Protein AF-W1YKD2-F1 (afdb_monomer_lite)

Sequence (78 aa):
LAEHRIAVYMVQGNHDPAESWKAQLQMPDNVHVFSSEQVQRFPLIVNNIEIGGVYGISCGHGNESDNYVRQYRAFGRD

Structure (mmCIF, N/CA/C/O backbone):
data_AF-W1YKD2-F1
#
_entry.id   AF-W1YKD2-F1
#
loop_
_atom_site.group_PDB
_atom_site.id
_atom_site.type_symbol
_atom_site.label_atom_id
_atom_site.label_alt_id
_atom_site.label_comp_id
_atom_site.label_asym_id
_atom_site.label_entity_id
_atom_site.label_seq_id
_atom_site.pdbx_PDB_ins_code
_atom_site.Cartn_x
_atom_site.Cartn_y
_atom_site.Cartn_z
_atom_site.occupancy
_atom_site.B_iso_or_equiv
_atom_site.auth_seq_id
_atom_site.auth_comp_id
_atom_site.auth_asym_id
_atom_site.auth_atom_id
_atom_site.pdbx_PDB_model_num
ATOM 1 N N . LEU A 1 1 ? -1.390 12.615 13.497 1.00 65.25 1 LEU A N 1
ATOM 2 C CA . LEU A 1 1 ? -1.770 11.286 12.946 1.00 65.25 1 LEU A CA 1
ATOM 3 C C . LEU A 1 1 ? -1.300 10.158 13.860 1.00 65.25 1 LEU A C 1
ATOM 5 O O . LEU A 1 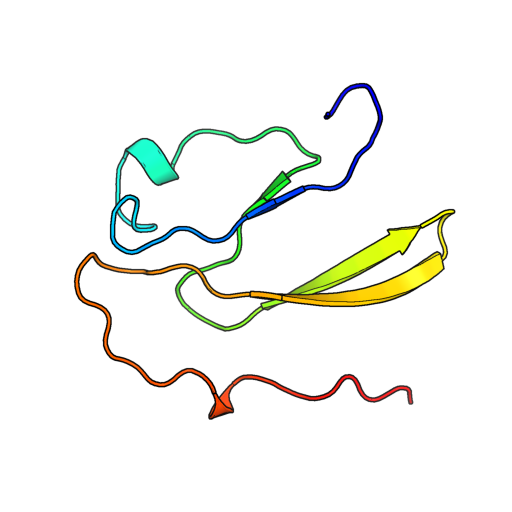1 ? -2.151 9.455 14.390 1.00 65.25 1 LEU A O 1
ATOM 9 N N . ALA A 1 2 ? 0.010 10.049 14.114 1.00 69.50 2 ALA A N 1
ATOM 10 C CA . ALA A 1 2 ? 0.580 9.068 15.044 1.00 69.50 2 ALA A CA 1
ATOM 11 C C . ALA A 1 2 ? -0.031 9.148 16.456 1.00 69.50 2 ALA A C 1
ATOM 13 O O . ALA A 1 2 ? -0.494 8.147 16.993 1.00 69.50 2 ALA A O 1
ATOM 14 N N . GLU A 1 3 ? -0.151 10.360 17.004 1.00 75.62 3 GLU A N 1
ATOM 15 C CA . GLU A 1 3 ? -0.737 10.621 18.332 1.00 75.62 3 GLU A CA 1
ATOM 16 C C . GLU A 1 3 ? -2.204 10.174 18.463 1.00 75.62 3 GLU A C 1
ATOM 18 O O . GLU A 1 3 ? -2.664 9.840 19.551 1.00 75.62 3 GLU A O 1
ATOM 23 N N . HIS A 1 4 ? -2.933 10.106 17.345 1.00 81.25 4 HIS A N 1
ATOM 24 C CA . HIS A 1 4 ? -4.325 9.651 17.294 1.00 81.25 4 HIS A CA 1
ATOM 25 C C . HIS A 1 4 ? -4.462 8.198 16.822 1.00 81.25 4 HIS A C 1
ATOM 27 O O . HIS A 1 4 ? -5.578 7.740 16.593 1.00 81.25 4 HIS A O 1
ATOM 33 N N . ARG A 1 5 ? -3.343 7.471 16.672 1.00 77.19 5 ARG A N 1
ATOM 34 C CA . ARG A 1 5 ? -3.287 6.073 16.204 1.00 77.19 5 ARG A CA 1
ATOM 35 C C . ARG A 1 5 ? -4.010 5.844 14.875 1.00 77.19 5 ARG A C 1
ATOM 37 O O . ARG A 1 5 ? -4.621 4.802 14.656 1.00 77.19 5 ARG A O 1
ATOM 44 N N . ILE A 1 6 ? -3.941 6.828 13.984 1.00 86.25 6 ILE A N 1
ATOM 45 C CA . ILE A 1 6 ? -4.477 6.698 12.631 1.00 86.25 6 ILE A CA 1
ATOM 46 C C . ILE A 1 6 ? -3.423 5.969 11.797 1.00 86.25 6 ILE A C 1
ATOM 48 O O . ILE A 1 6 ? -2.319 6.489 11.620 1.00 86.25 6 ILE A O 1
ATOM 52 N N . ALA A 1 7 ? -3.750 4.769 11.315 1.00 89.25 7 ALA A N 1
ATOM 53 C CA . ALA A 1 7 ? -2.886 4.014 10.413 1.00 89.25 7 ALA A CA 1
ATOM 54 C C . ALA A 1 7 ? -2.719 4.767 9.086 1.00 89.25 7 ALA A C 1
ATOM 56 O O . ALA A 1 7 ? -3.694 5.259 8.514 1.00 89.25 7 ALA A O 1
ATOM 57 N N . VAL A 1 8 ? -1.482 4.865 8.608 1.00 92.56 8 VAL A N 1
ATOM 58 C CA . VAL A 1 8 ? -1.133 5.517 7.345 1.00 92.56 8 VAL A CA 1
ATOM 59 C C . VAL A 1 8 ? -0.498 4.483 6.430 1.00 92.56 8 VAL A C 1
ATOM 61 O O . VAL A 1 8 ? 0.387 3.738 6.840 1.00 92.56 8 VAL A O 1
ATOM 64 N N . TYR A 1 9 ? -0.943 4.466 5.182 1.00 93.69 9 TYR A N 1
ATOM 65 C CA . TYR A 1 9 ? -0.461 3.569 4.141 1.00 93.69 9 TYR A CA 1
ATOM 66 C C . TYR A 1 9 ? 0.078 4.421 3.004 1.00 93.69 9 TYR A C 1
ATOM 68 O O . TYR A 1 9 ? -0.651 5.260 2.473 1.00 93.69 9 TYR A O 1
ATOM 76 N N . MET A 1 10 ? 1.346 4.241 2.660 1.00 92.62 10 MET A N 1
ATOM 77 C CA . MET A 1 10 ? 2.044 5.107 1.721 1.00 92.62 10 MET A CA 1
ATOM 78 C C . MET A 1 10 ? 2.737 4.282 0.644 1.00 92.62 10 MET A C 1
ATOM 80 O O . MET A 1 10 ? 3.474 3.344 0.937 1.00 92.62 10 MET A O 1
ATOM 84 N N . VAL A 1 11 ? 2.510 4.670 -0.606 1.00 90.88 11 VAL A N 1
ATOM 85 C CA . VAL A 1 11 ? 3.300 4.233 -1.757 1.00 90.88 11 VAL A CA 1
ATOM 86 C C . VAL A 1 11 ? 4.151 5.406 -2.220 1.00 90.88 11 VAL A C 1
ATOM 88 O O . VAL A 1 11 ? 3.702 6.552 -2.175 1.00 90.88 11 VAL 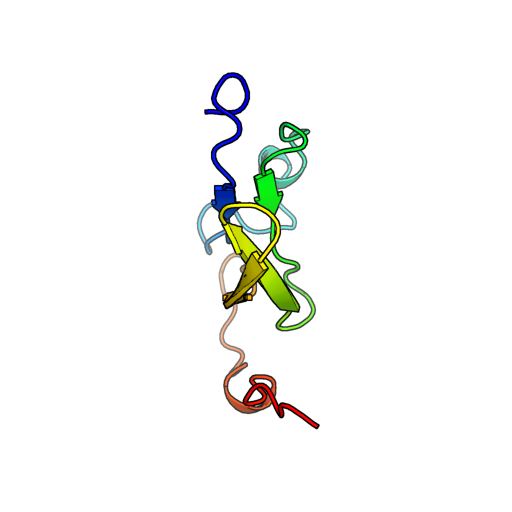A O 1
ATOM 91 N N . GLN A 1 12 ? 5.368 5.115 -2.648 1.00 89.81 12 GLN A N 1
ATOM 92 C CA . GLN A 1 12 ? 6.254 6.084 -3.279 1.00 89.81 12 GLN A CA 1
ATOM 93 C C . GLN A 1 12 ? 5.981 6.132 -4.776 1.00 89.81 12 GLN A C 1
ATOM 95 O O . GLN A 1 12 ? 5.770 5.097 -5.410 1.00 89.81 12 GLN A O 1
ATOM 100 N N . GLY A 1 13 ? 5.933 7.335 -5.334 1.00 83.75 13 GLY A N 1
ATOM 101 C CA . GLY A 1 13 ? 5.714 7.551 -6.754 1.00 83.75 13 GLY A CA 1
ATOM 102 C C . GLY A 1 13 ? 7.020 7.627 -7.535 1.00 83.75 13 GLY A C 1
ATOM 103 O O . GLY A 1 13 ? 8.123 7.589 -7.000 1.00 83.75 13 GLY A O 1
ATOM 104 N N . ASN A 1 14 ? 6.891 7.811 -8.842 1.00 81.38 14 ASN A N 1
ATOM 105 C CA . ASN A 1 14 ? 8.013 8.053 -9.749 1.00 81.38 14 ASN A CA 1
ATOM 106 C C . ASN A 1 14 ? 8.790 9.355 -9.447 1.00 81.38 14 ASN A C 1
ATOM 108 O O . ASN A 1 14 ? 9.934 9.507 -9.872 1.00 81.38 14 ASN A O 1
ATOM 112 N N . HIS A 1 15 ? 8.179 10.305 -8.733 1.00 78.06 15 HIS A N 1
ATOM 113 C CA . HIS A 1 15 ? 8.809 11.565 -8.320 1.00 78.06 15 HIS A CA 1
ATOM 114 C C . HIS A 1 15 ? 9.588 11.467 -6.999 1.00 78.06 15 HIS A C 1
ATOM 116 O O . HIS A 1 15 ? 10.397 12.346 -6.692 1.00 78.06 15 HIS A O 1
ATOM 122 N N . ASP A 1 16 ? 9.360 10.404 -6.238 1.00 77.94 16 ASP A N 1
ATOM 123 C CA . ASP A 1 16 ? 9.975 10.093 -4.954 1.00 77.94 16 ASP A CA 1
ATOM 124 C C . ASP A 1 16 ? 10.281 8.589 -4.859 1.00 77.94 16 ASP A C 1
ATOM 126 O O . ASP A 1 16 ? 9.880 7.956 -3.884 1.00 77.94 16 ASP A O 1
ATOM 130 N N . PRO A 1 17 ? 10.983 8.002 -5.853 1.00 77.81 17 PRO A N 1
ATOM 131 C CA . PRO A 1 17 ? 11.132 6.555 -5.951 1.00 77.81 17 PRO A CA 1
ATOM 132 C C . PRO A 1 17 ? 11.848 5.995 -4.722 1.00 77.81 17 PRO A C 1
ATOM 134 O O . PRO A 1 17 ? 12.601 6.714 -4.053 1.00 77.81 17 PRO A O 1
ATOM 137 N N . ALA A 1 18 ? 11.646 4.708 -4.447 1.00 77.06 18 ALA A N 1
ATOM 138 C CA . ALA A 1 18 ? 12.178 4.038 -3.259 1.00 77.06 18 ALA A CA 1
ATOM 139 C C . ALA A 1 18 ? 13.711 4.121 -3.137 1.00 77.06 18 ALA A C 1
ATOM 141 O O . ALA A 1 18 ? 14.251 4.167 -2.032 1.00 77.06 18 ALA A O 1
ATOM 142 N N . GLU A 1 19 ? 14.422 4.213 -4.263 1.00 77.12 19 GLU A N 1
ATOM 143 C CA . GLU A 1 19 ? 15.873 4.426 -4.304 1.00 77.12 19 GLU A CA 1
ATOM 144 C C . GLU A 1 19 ? 16.315 5.844 -3.891 1.00 77.12 19 GLU A C 1
ATOM 146 O O . GLU A 1 19 ? 17.489 6.081 -3.595 1.00 77.12 19 GLU A O 1
ATOM 151 N N . SER A 1 20 ? 15.396 6.814 -3.872 1.00 72.69 20 SER A N 1
ATOM 152 C CA . SER A 1 20 ? 15.725 8.204 -3.573 1.00 72.69 20 SER A CA 1
ATOM 153 C C . SER A 1 20 ? 16.125 8.376 -2.106 1.00 72.69 20 SER A C 1
ATOM 155 O O . SER A 1 20 ? 15.549 7.792 -1.194 1.00 72.69 20 SER A O 1
ATOM 157 N N . TRP A 1 21 ? 17.081 9.262 -1.826 1.00 64.19 21 TRP A N 1
ATOM 158 C CA . TRP A 1 21 ? 17.476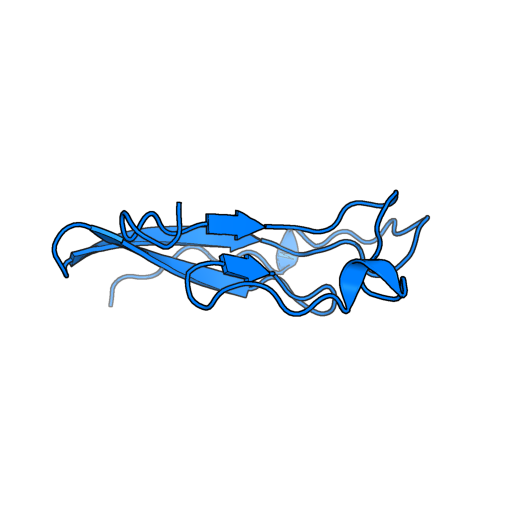 9.551 -0.440 1.00 64.19 21 TRP A CA 1
ATOM 159 C C . TRP A 1 21 ? 16.305 10.072 0.418 1.00 64.19 21 TRP A C 1
ATOM 161 O O . TRP A 1 21 ? 16.280 9.866 1.628 1.00 64.19 21 TRP A O 1
ATOM 171 N N . LYS A 1 22 ? 15.316 10.730 -0.209 1.00 61.41 22 LYS A N 1
ATOM 172 C CA . LYS A 1 22 ? 14.094 11.217 0.451 1.00 61.41 22 LYS A CA 1
ATOM 173 C C . LYS A 1 22 ? 13.169 10.072 0.867 1.00 61.41 22 LYS A C 1
ATOM 175 O O . LYS A 1 22 ? 12.474 10.202 1.870 1.00 61.41 22 LYS A O 1
ATOM 180 N N . ALA A 1 23 ? 13.189 8.964 0.126 1.00 65.50 23 ALA A N 1
ATOM 181 C CA . ALA A 1 23 ? 12.440 7.752 0.428 1.00 65.50 23 ALA A CA 1
ATOM 182 C C . ALA A 1 23 ? 12.976 6.994 1.656 1.00 65.50 23 ALA A C 1
ATOM 184 O O . ALA A 1 23 ? 12.241 6.208 2.247 1.00 65.50 23 ALA A O 1
ATOM 185 N N . GLN A 1 24 ? 14.217 7.267 2.077 1.00 70.38 24 GLN A N 1
ATOM 186 C CA . GLN A 1 24 ? 14.869 6.633 3.231 1.00 70.38 24 GLN A CA 1
ATOM 187 C C . GLN A 1 24 ? 14.628 7.370 4.561 1.00 70.38 24 GLN A C 1
ATOM 189 O O . GLN A 1 24 ? 15.242 7.039 5.577 1.00 70.38 24 GLN A O 1
ATOM 194 N N . LEU A 1 25 ? 13.756 8.385 4.580 1.00 80.12 25 LEU A N 1
ATOM 195 C CA . LEU A 1 25 ? 13.402 9.076 5.815 1.00 80.12 25 LEU A CA 1
ATOM 196 C C . LEU A 1 25 ? 12.701 8.106 6.776 1.00 80.12 25 LEU A C 1
ATOM 198 O O . LEU A 1 25 ? 11.757 7.416 6.393 1.00 80.12 25 LEU A O 1
ATOM 202 N N . GLN A 1 26 ? 13.138 8.081 8.038 1.00 81.69 26 GLN A N 1
ATOM 203 C CA . GLN A 1 26 ? 12.467 7.288 9.064 1.00 81.69 26 GLN A CA 1
ATOM 204 C C . GLN A 1 26 ? 11.048 7.810 9.278 1.00 81.69 26 GLN A C 1
ATOM 206 O O . GLN A 1 26 ? 10.844 8.951 9.699 1.00 81.69 26 GLN A O 1
ATOM 211 N N . MET A 1 27 ? 10.074 6.959 8.972 1.00 87.19 27 MET A N 1
ATOM 212 C CA . MET A 1 27 ? 8.669 7.256 9.193 1.00 87.19 27 MET A CA 1
ATOM 213 C C . MET A 1 27 ? 8.249 6.844 10.609 1.00 87.19 27 MET A C 1
ATOM 215 O O . MET A 1 27 ? 8.821 5.911 11.171 1.00 87.19 27 MET A O 1
ATOM 219 N N . PRO A 1 28 ? 7.241 7.512 11.192 1.00 89.31 28 PRO A N 1
ATOM 220 C CA . PRO A 1 28 ? 6.637 7.073 12.445 1.00 89.31 28 PRO A CA 1
ATOM 221 C C . PRO A 1 28 ? 6.051 5.655 12.347 1.00 89.31 28 PRO A C 1
ATOM 223 O O . PRO A 1 28 ? 5.564 5.261 11.290 1.00 89.31 28 PRO A O 1
ATOM 226 N N . ASP A 1 29 ? 5.983 4.937 13.470 1.00 87.50 29 ASP A N 1
ATOM 227 C CA . ASP A 1 29 ? 5.536 3.530 13.538 1.00 87.50 29 ASP A CA 1
ATOM 228 C C . ASP A 1 29 ? 4.125 3.268 12.981 1.00 87.50 29 ASP A C 1
ATOM 230 O O . ASP A 1 29 ? 3.788 2.146 12.608 1.00 87.50 29 ASP A O 1
ATOM 234 N N . ASN A 1 30 ? 3.265 4.289 12.934 1.00 90.31 30 ASN A N 1
ATOM 235 C CA . ASN A 1 30 ? 1.912 4.174 12.388 1.00 90.31 30 ASN A CA 1
ATOM 236 C C . ASN A 1 30 ? 1.861 4.282 10.852 1.00 90.31 30 ASN A C 1
ATOM 238 O O . ASN A 1 30 ? 0.763 4.253 10.291 1.00 90.31 30 ASN A O 1
ATOM 242 N N . VAL A 1 31 ? 3.005 4.467 10.188 1.00 91.69 31 VAL A N 1
ATOM 243 C CA . VAL A 1 31 ? 3.123 4.589 8.734 1.00 91.69 31 VAL A CA 1
ATOM 244 C C . VAL A 1 31 ? 3.715 3.307 8.163 1.00 91.69 31 VAL A C 1
ATOM 246 O O . VAL A 1 31 ? 4.861 2.957 8.428 1.00 91.69 31 VAL A O 1
ATOM 249 N N . HIS A 1 32 ? 2.944 2.632 7.318 1.00 92.44 32 HIS A N 1
ATOM 250 C CA . HIS A 1 32 ? 3.440 1.549 6.487 1.00 92.44 32 HIS A CA 1
ATOM 251 C C . HIS A 1 32 ? 3.793 2.087 5.099 1.00 92.44 32 HIS A C 1
ATOM 253 O O . HIS A 1 32 ? 2.916 2.564 4.375 1.00 92.44 32 HIS A O 1
ATOM 259 N N . VAL A 1 33 ? 5.071 1.994 4.733 1.00 91.69 33 VAL A N 1
ATOM 260 C CA . VAL A 1 33 ? 5.548 2.269 3.374 1.00 91.69 33 VAL A CA 1
ATOM 261 C C . VAL A 1 33 ? 5.659 0.941 2.631 1.00 91.69 33 VAL A C 1
ATOM 263 O O . VAL A 1 33 ? 6.332 0.025 3.105 1.00 91.69 33 VAL A O 1
ATOM 266 N N . PHE A 1 34 ? 4.985 0.829 1.489 1.00 92.12 34 PHE A N 1
ATOM 267 C CA . PHE A 1 34 ? 5.029 -0.380 0.668 1.00 92.12 34 PHE A CA 1
ATOM 268 C C . PHE A 1 34 ? 6.379 -0.520 -0.047 1.00 92.12 34 PHE A C 1
ATOM 270 O O . PHE A 1 34 ? 6.972 0.469 -0.477 1.00 92.12 34 PHE A O 1
ATOM 277 N N . SER A 1 35 ? 6.842 -1.758 -0.208 1.00 88.62 35 SER A N 1
ATOM 278 C CA . SER A 1 35 ? 8.025 -2.112 -0.999 1.00 88.62 35 SER A CA 1
ATOM 279 C C . SER A 1 35 ? 7.828 -1.792 -2.481 1.00 88.62 35 SER A C 1
ATOM 281 O O . SER A 1 35 ? 6.700 -1.786 -2.974 1.00 88.62 35 SER A O 1
ATOM 283 N N . SER A 1 36 ? 8.928 -1.560 -3.193 1.00 88.00 36 SER A N 1
ATOM 284 C CA . SER A 1 36 ? 8.965 -1.472 -4.655 1.00 88.00 36 SER A CA 1
ATOM 285 C C . SER A 1 36 ? 9.276 -2.796 -5.358 1.00 88.00 36 SER A C 1
ATOM 287 O O . SER A 1 36 ? 9.155 -2.890 -6.572 1.00 88.00 36 SER A O 1
ATOM 289 N N . GLU A 1 37 ? 9.667 -3.839 -4.625 1.00 86.44 37 GLU A N 1
ATOM 290 C CA . GLU A 1 37 ? 10.089 -5.114 -5.225 1.00 86.44 37 GLU A CA 1
ATOM 291 C C . GLU A 1 37 ? 8.904 -6.035 -5.548 1.00 86.44 37 GLU A C 1
ATOM 293 O O . GLU A 1 37 ? 8.931 -6.794 -6.518 1.00 86.44 37 GLU A O 1
ATOM 298 N N . GLN A 1 38 ? 7.858 -5.994 -4.719 1.00 87.56 38 GLN A N 1
ATOM 299 C CA . GLN A 1 38 ? 6.681 -6.847 -4.861 1.00 87.56 38 GLN A CA 1
ATOM 300 C C . GLN A 1 38 ? 5.433 -6.197 -4.266 1.00 87.56 38 GLN A C 1
ATOM 302 O O . GLN A 1 38 ? 5.515 -5.457 -3.284 1.00 87.56 38 GLN A O 1
ATOM 307 N N . VAL A 1 39 ? 4.262 -6.543 -4.807 1.00 90.06 39 VAL A N 1
ATOM 308 C CA . VAL A 1 39 ? 2.973 -6.150 -4.223 1.00 90.06 39 VAL A CA 1
ATOM 309 C C . VAL A 1 39 ? 2.847 -6.748 -2.826 1.00 90.06 39 VAL A C 1
ATOM 311 O O . VAL A 1 39 ? 2.890 -7.967 -2.650 1.00 90.06 39 VAL A O 1
ATOM 314 N N . GLN A 1 40 ? 2.642 -5.892 -1.829 1.00 92.50 40 GLN A N 1
ATOM 315 C CA . GLN A 1 40 ? 2.390 -6.322 -0.459 1.00 92.50 40 GLN A CA 1
ATOM 316 C C . GLN A 1 40 ? 0.941 -6.052 -0.077 1.00 92.50 40 GLN A C 1
ATOM 318 O O . GLN A 1 40 ? 0.313 -5.094 -0.528 1.00 92.50 40 GLN A O 1
ATOM 323 N N . ARG A 1 41 ? 0.423 -6.914 0.796 1.00 92.69 41 ARG A N 1
ATOM 324 C CA . ARG A 1 41 ? -0.855 -6.736 1.475 1.00 92.69 41 ARG A CA 1
ATOM 325 C C . ARG A 1 41 ? -0.582 -6.376 2.925 1.00 92.69 41 ARG A C 1
ATOM 327 O O . ARG A 1 41 ? 0.110 -7.126 3.609 1.00 92.69 41 ARG A O 1
ATOM 334 N N . PHE A 1 42 ? -1.202 -5.311 3.409 1.00 92.94 42 PHE A N 1
ATOM 335 C CA . PHE A 1 42 ? -1.170 -4.936 4.815 1.00 92.94 42 PHE A CA 1
ATOM 336 C C . PHE A 1 42 ? -2.588 -4.919 5.402 1.00 92.94 42 PHE A C 1
ATOM 338 O O . PHE A 1 42 ? -3.501 -4.390 4.761 1.00 92.94 42 PHE A O 1
ATOM 345 N N . PRO A 1 43 ? -2.823 -5.506 6.589 1.00 91.69 43 PRO A N 1
ATOM 346 C CA . PRO A 1 43 ? -4.156 -5.547 7.178 1.00 91.69 43 PRO A CA 1
ATOM 347 C C . PRO A 1 43 ? -4.623 -4.155 7.628 1.00 91.69 43 PRO A C 1
ATOM 349 O O . PRO A 1 43 ? -3.885 -3.400 8.266 1.00 91.69 43 PRO A O 1
ATOM 352 N N . LEU A 1 44 ? -5.881 -3.832 7.330 1.00 90.81 44 LEU A N 1
ATOM 353 C CA . LEU A 1 44 ? -6.585 -2.691 7.903 1.00 90.81 44 LEU A CA 1
ATOM 354 C C . LEU A 1 44 ? -7.295 -3.148 9.176 1.00 90.81 44 LEU A C 1
ATOM 356 O O . LEU A 1 44 ? -8.310 -3.848 9.117 1.00 90.81 44 LEU A O 1
ATOM 360 N N . ILE A 1 45 ? -6.749 -2.743 10.322 1.00 90.31 45 ILE A N 1
ATOM 361 C CA . ILE A 1 45 ? -7.286 -3.077 11.640 1.00 90.31 45 ILE A CA 1
ATOM 362 C C . ILE A 1 45 ? -8.089 -1.894 12.182 1.00 90.31 45 ILE A C 1
ATOM 364 O O . ILE A 1 45 ? -7.550 -0.806 12.375 1.00 90.31 45 ILE A O 1
ATOM 368 N N . VAL A 1 46 ? -9.366 -2.121 12.483 1.00 88.00 46 VAL A N 1
ATOM 369 C CA . VAL A 1 46 ? -10.231 -1.160 13.180 1.00 88.00 46 VAL A CA 1
ATOM 370 C C . VAL A 1 46 ? -10.813 -1.856 14.402 1.00 88.00 46 VAL A C 1
ATOM 372 O O . VAL A 1 46 ? -11.378 -2.938 14.284 1.00 88.00 46 VAL A O 1
ATOM 375 N N . ASN A 1 47 ? -10.653 -1.259 15.586 1.00 88.88 47 ASN A N 1
ATOM 376 C CA . ASN A 1 47 ? -11.083 -1.852 16.861 1.00 88.88 47 ASN A CA 1
ATOM 377 C C . ASN A 1 47 ? -10.583 -3.299 17.056 1.00 88.88 47 ASN A C 1
ATOM 379 O O . ASN A 1 47 ? -11.350 -4.173 17.448 1.00 88.88 47 ASN A O 1
ATOM 383 N N . ASN A 1 48 ? -9.307 -3.558 16.742 1.00 88.56 48 ASN A N 1
ATOM 384 C CA . ASN A 1 48 ? -8.677 -4.887 16.801 1.00 88.56 48 ASN A CA 1
ATOM 385 C C . ASN A 1 48 ? -9.272 -5.950 15.857 1.00 88.56 48 ASN A C 1
ATOM 387 O O . ASN A 1 48 ? -8.931 -7.125 15.976 1.00 88.56 48 ASN A O 1
ATOM 391 N N . ILE A 1 49 ? -10.105 -5.553 14.893 1.00 91.56 49 ILE A N 1
ATOM 392 C CA . ILE A 1 49 ? -10.681 -6.444 13.886 1.00 91.56 49 ILE A CA 1
ATOM 393 C C . ILE A 1 49 ? -10.087 -6.099 12.523 1.00 91.56 49 ILE A C 1
ATOM 395 O O . ILE A 1 49 ? -10.074 -4.936 12.118 1.00 91.56 49 ILE A O 1
ATOM 399 N N . GLU A 1 50 ? -9.615 -7.115 11.800 1.00 92.44 50 GLU A N 1
ATOM 400 C CA . GLU A 1 50 ? -9.243 -6.956 10.397 1.00 92.44 50 GLU A CA 1
ATOM 401 C C . GLU A 1 50 ? -10.503 -6.812 9.545 1.00 92.44 50 GLU A C 1
ATOM 403 O O . GLU A 1 50 ? -11.266 -7.761 9.352 1.00 92.44 50 GLU A O 1
ATOM 408 N N . ILE A 1 51 ? -10.721 -5.601 9.039 1.00 92.81 51 ILE A N 1
ATOM 409 C CA . ILE A 1 51 ? -11.886 -5.279 8.207 1.00 92.81 51 ILE A CA 1
ATOM 410 C C . ILE A 1 51 ? -11.566 -5.326 6.709 1.00 92.81 51 ILE A C 1
ATOM 412 O O . ILE A 1 51 ? -12.472 -5.270 5.882 1.00 92.81 51 ILE A O 1
ATOM 416 N N . GLY A 1 52 ? -10.287 -5.444 6.347 1.00 91.44 52 GLY A N 1
ATOM 417 C CA . GLY A 1 52 ? -9.837 -5.528 4.963 1.00 91.44 52 GLY A CA 1
ATOM 418 C C . GLY A 1 52 ? -8.318 -5.593 4.842 1.00 91.44 52 GLY A C 1
ATOM 419 O O . GLY A 1 52 ? -7.598 -5.514 5.835 1.00 91.44 52 GLY A O 1
ATOM 420 N N . GLY A 1 53 ? -7.836 -5.719 3.607 1.00 92.56 53 GLY A N 1
ATOM 421 C CA . GLY A 1 53 ? -6.416 -5.640 3.271 1.00 92.56 53 GLY A CA 1
ATOM 422 C C . GLY A 1 53 ? -6.157 -4.499 2.297 1.00 92.56 53 GLY A C 1
ATOM 423 O O . GLY A 1 53 ? -6.852 -4.380 1.289 1.00 92.56 53 GLY A O 1
ATOM 424 N N . VAL A 1 54 ? -5.153 -3.680 2.591 1.00 94.44 54 VAL A N 1
ATOM 425 C CA . VAL A 1 54 ? -4.637 -2.654 1.684 1.00 94.44 54 VAL A CA 1
ATOM 426 C C . VAL A 1 54 ? -3.510 -3.280 0.876 1.00 94.44 54 VAL A C 1
ATOM 428 O O . VAL A 1 54 ? -2.564 -3.813 1.452 1.00 94.44 54 VAL A O 1
ATOM 431 N N . TYR A 1 55 ? -3.619 -3.237 -0.448 1.00 94.06 55 TYR A N 1
ATOM 432 C CA . TYR A 1 55 ? -2.584 -3.734 -1.348 1.00 94.06 55 TYR A CA 1
ATOM 433 C C . TYR A 1 55 ? -1.862 -2.558 -1.992 1.00 94.06 55 TYR A C 1
ATOM 435 O O . TYR A 1 55 ? -2.514 -1.646 -2.501 1.00 94.06 55 TYR A O 1
ATOM 443 N N . GLY A 1 56 ? -0.535 -2.597 -1.999 1.00 91.88 56 GLY A N 1
ATOM 444 C CA . GLY A 1 56 ? 0.286 -1.523 -2.541 1.00 91.88 56 GLY A CA 1
ATOM 445 C C . GLY A 1 56 ? 1.646 -2.017 -3.016 1.00 91.88 56 GLY A C 1
ATOM 446 O O . GLY A 1 56 ? 2.130 -3.065 -2.586 1.00 91.88 56 GLY A O 1
ATOM 447 N N . ILE A 1 57 ? 2.231 -1.245 -3.925 1.00 92.06 57 ILE A N 1
ATOM 448 C CA . ILE A 1 57 ? 3.615 -1.358 -4.377 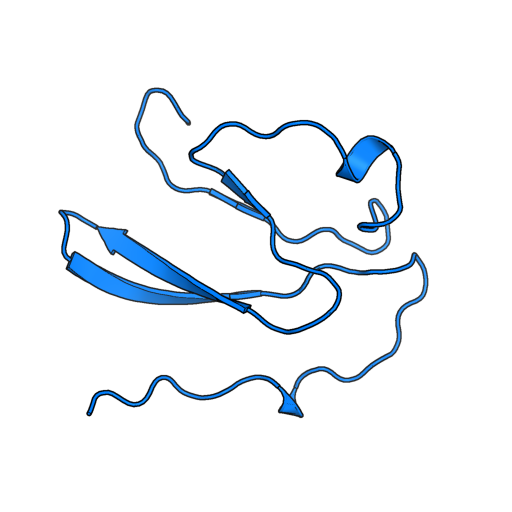1.00 92.06 57 ILE A CA 1
ATOM 449 C C . ILE A 1 57 ? 4.111 0.059 -4.673 1.00 92.06 57 ILE A C 1
ATOM 451 O O . ILE A 1 57 ? 3.368 0.875 -5.225 1.00 92.06 57 ILE A O 1
ATOM 455 N N . SER A 1 58 ? 5.321 0.364 -4.229 1.00 90.12 58 SER A N 1
ATOM 456 C CA . SER A 1 58 ? 5.997 1.636 -4.480 1.00 90.12 58 SER A CA 1
ATOM 457 C C . SER A 1 58 ? 6.733 1.608 -5.811 1.00 90.12 58 SER A C 1
ATOM 459 O O . SER A 1 58 ? 7.094 0.545 -6.303 1.00 90.12 58 SER A O 1
ATOM 461 N N . CYS A 1 59 ? 7.006 2.780 -6.371 1.00 84.44 59 CYS A N 1
ATOM 462 C CA . CYS A 1 59 ? 7.817 2.889 -7.568 1.00 84.44 59 CYS A CA 1
ATOM 463 C C . CYS A 1 59 ? 9.301 2.715 -7.215 1.00 84.44 59 CYS A C 1
ATOM 465 O O . CYS A 1 59 ? 9.837 3.462 -6.390 1.00 84.44 59 CYS A O 1
ATOM 467 N N . GLY A 1 60 ? 9.970 1.729 -7.811 1.00 77.12 60 GLY A N 1
ATOM 468 C CA . GLY A 1 60 ? 11.381 1.446 -7.548 1.00 77.12 60 GLY A CA 1
ATOM 469 C C . GLY A 1 60 ? 12.321 2.485 -8.151 1.00 77.12 60 GLY A C 1
ATOM 470 O O . GLY A 1 60 ? 13.288 2.880 -7.505 1.00 77.12 60 GLY A O 1
ATOM 471 N N . HIS A 1 61 ? 11.997 2.956 -9.359 1.00 74.56 61 HIS A N 1
ATOM 472 C CA . HIS A 1 61 ? 12.815 3.876 -10.154 1.00 74.56 61 HIS A CA 1
ATOM 473 C C . HIS A 1 61 ? 11.927 4.887 -10.890 1.00 74.56 61 HIS A C 1
ATOM 475 O O . HIS A 1 61 ? 10.783 4.592 -11.225 1.00 74.56 61 HIS A O 1
ATOM 481 N N . GLY A 1 62 ? 12.459 6.066 -11.228 1.00 65.19 62 GLY A N 1
ATOM 482 C CA . GLY A 1 62 ? 11.671 7.168 -11.812 1.00 65.19 62 GLY A CA 1
ATOM 483 C C . GLY A 1 62 ? 10.956 6.889 -13.152 1.00 65.19 62 GLY A C 1
ATOM 484 O O . GLY A 1 62 ? 10.117 7.690 -13.551 1.00 65.19 62 GLY A O 1
ATOM 485 N N . ASN A 1 63 ? 11.255 5.772 -13.832 1.00 63.91 63 ASN A N 1
ATOM 486 C CA . ASN A 1 63 ? 10.642 5.342 -15.100 1.00 63.91 63 ASN A CA 1
ATOM 487 C C . ASN A 1 63 ? 10.298 3.836 -15.100 1.00 63.91 63 ASN A C 1
ATOM 489 O O . ASN A 1 63 ? 10.666 3.094 -16.012 1.00 63.91 63 ASN A O 1
ATOM 493 N N . GLU A 1 64 ? 9.620 3.362 -14.061 1.00 67.44 64 GLU A N 1
ATOM 494 C CA . GLU A 1 64 ? 9.135 1.982 -13.991 1.00 67.44 64 GLU A CA 1
ATOM 495 C C . GLU A 1 64 ? 7.924 1.769 -14.920 1.00 67.44 64 GLU A C 1
ATOM 497 O O . GLU A 1 64 ? 6.960 2.534 -14.896 1.00 67.44 64 GLU A O 1
ATOM 502 N N . SER A 1 65 ? 7.986 0.745 -15.776 1.00 70.62 65 SER A N 1
ATOM 503 C CA . SER A 1 65 ? 6.931 0.413 -16.758 1.00 70.62 65 SER A CA 1
ATOM 504 C C . SER A 1 65 ? 6.401 -1.016 -16.613 1.00 70.62 65 SER A C 1
ATOM 506 O O . SER A 1 65 ? 5.627 -1.497 -17.446 1.00 70.62 65 SER A O 1
ATOM 508 N N . ASP A 1 66 ? 6.805 -1.686 -15.536 1.00 79.12 66 ASP A N 1
ATOM 509 C CA . ASP A 1 66 ? 6.449 -3.065 -15.268 1.00 79.12 66 ASP A CA 1
ATOM 510 C C . ASP A 1 66 ? 4.970 -3.206 -14.907 1.00 79.12 66 ASP A C 1
ATOM 512 O O . ASP A 1 66 ? 4.340 -2.362 -14.265 1.00 79.12 66 ASP A O 1
ATOM 516 N N . ASN A 1 67 ? 4.394 -4.327 -15.336 1.00 79.56 67 ASN A N 1
ATOM 517 C CA . ASN A 1 67 ? 3.005 -4.648 -15.059 1.00 79.56 67 ASN A CA 1
ATOM 518 C C . ASN A 1 67 ? 2.894 -5.567 -13.834 1.00 79.56 67 ASN A C 1
ATOM 520 O O . ASN A 1 67 ? 3.039 -6.788 -13.938 1.00 79.56 67 ASN A O 1
ATOM 524 N N . TYR A 1 68 ? 2.540 -4.985 -12.688 1.00 83.06 68 TYR A N 1
ATOM 525 C CA . TYR A 1 68 ? 2.374 -5.704 -11.419 1.00 83.06 68 TYR A CA 1
ATOM 526 C C . TYR A 1 68 ? 0.999 -6.345 -11.218 1.00 83.06 68 TYR A C 1
ATOM 528 O O . TYR A 1 68 ? 0.791 -7.030 -10.218 1.00 83.06 68 TYR A O 1
ATOM 536 N N . VAL A 1 69 ? 0.054 -6.190 -12.156 1.00 82.81 69 VAL A N 1
ATOM 537 C CA . VAL A 1 69 ? -1.336 -6.672 -12.001 1.00 82.81 69 VAL A CA 1
ATOM 538 C C . VAL A 1 69 ? -1.389 -8.162 -11.649 1.00 82.81 69 VAL A C 1
ATOM 540 O O . VAL A 1 69 ? -2.219 -8.585 -10.849 1.00 82.81 69 VAL A O 1
ATOM 543 N N . ARG A 1 70 ? -0.462 -8.964 -12.185 1.00 84.50 70 ARG A N 1
ATOM 544 C CA . ARG A 1 70 ? -0.400 -10.415 -11.934 1.00 84.50 70 ARG A CA 1
ATOM 545 C C . ARG A 1 70 ? 0.031 -10.793 -10.515 1.00 84.50 70 ARG A C 1
ATOM 547 O O . ARG A 1 70 ? -0.141 -11.946 -10.130 1.00 84.50 70 ARG A O 1
ATOM 554 N N . GLN A 1 71 ? 0.606 -9.865 -9.756 1.00 85.56 71 GLN A N 1
ATOM 555 C 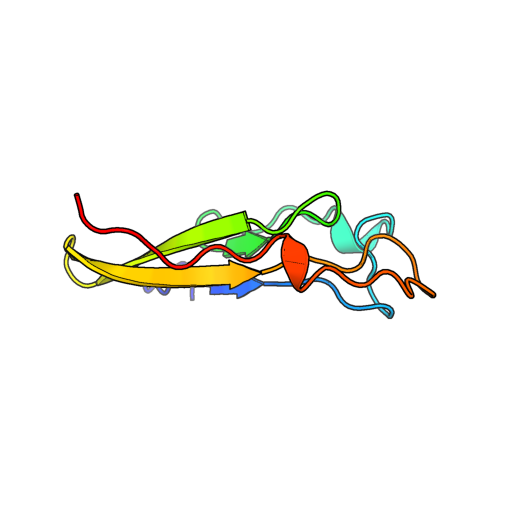CA . GLN A 1 71 ? 1.041 -10.112 -8.381 1.00 85.56 71 GLN A CA 1
ATOM 556 C C . GLN A 1 71 ? -0.098 -9.939 -7.369 1.00 85.56 71 GLN A C 1
ATOM 558 O O . GLN A 1 71 ? -0.035 -10.498 -6.274 1.00 85.56 71 GLN A O 1
ATOM 563 N N . TYR A 1 72 ? -1.162 -9.216 -7.731 1.00 84.94 72 TYR A N 1
ATOM 564 C CA . TYR A 1 72 ? -2.323 -9.053 -6.865 1.00 84.94 72 TYR A CA 1
ATOM 565 C C . TYR A 1 72 ? -3.071 -10.377 -6.738 1.00 84.94 72 TYR A C 1
ATOM 567 O O . TYR A 1 72 ? -3.484 -10.991 -7.722 1.00 84.94 72 TYR A O 1
ATOM 575 N N . ARG A 1 73 ? -3.272 -10.808 -5.494 1.00 82.88 73 ARG A N 1
ATOM 576 C CA . ARG A 1 73 ? -4.062 -11.993 -5.165 1.00 82.88 73 ARG A CA 1
ATOM 577 C C . ARG A 1 73 ? -5.250 -11.586 -4.318 1.00 82.88 73 ARG A C 1
ATOM 579 O O . ARG A 1 73 ? -5.086 -10.878 -3.321 1.00 82.88 73 ARG A O 1
ATOM 586 N N . ALA A 1 74 ? -6.432 -12.060 -4.708 1.00 77.75 74 ALA A N 1
ATOM 587 C CA . ALA A 1 74 ? -7.624 -11.932 -3.887 1.00 77.75 74 ALA A CA 1
ATOM 588 C C . ALA A 1 74 ? -7.363 -12.562 -2.515 1.00 77.75 74 ALA A C 1
ATOM 590 O O . ALA A 1 74 ? -6.720 -13.609 -2.412 1.00 77.75 74 ALA A O 1
ATOM 591 N N . PHE A 1 75 ? -7.840 -11.904 -1.463 1.00 72.94 75 PHE A N 1
ATOM 592 C CA . PHE A 1 75 ? -7.752 -12.451 -0.121 1.00 72.94 75 PHE A CA 1
ATOM 593 C C . PHE A 1 75 ? -8.700 -13.650 -0.009 1.00 72.94 75 PHE A C 1
ATOM 595 O O . PHE A 1 75 ? -9.918 -13.474 0.006 1.00 72.94 75 PHE A O 1
ATOM 602 N N . GLY A 1 76 ? -8.142 -14.860 0.033 1.00 65.25 76 GLY A N 1
ATOM 603 C CA . GLY A 1 76 ? -8.884 -16.051 0.425 1.00 65.25 76 GLY A CA 1
ATOM 604 C C . GLY A 1 76 ? -9.102 -16.019 1.934 1.00 65.25 76 GLY A C 1
ATOM 605 O O . GLY A 1 76 ? -8.133 -15.963 2.686 1.00 65.25 76 GLY A O 1
ATOM 606 N N . ARG A 1 77 ? -10.363 -16.006 2.373 1.00 53.69 77 ARG A N 1
ATOM 607 C CA . ARG A 1 77 ? -10.703 -16.497 3.711 1.00 53.69 77 ARG A CA 1
ATOM 608 C C . ARG A 1 77 ? -10.754 -18.016 3.591 1.00 53.69 77 ARG A C 1
ATOM 610 O O . ARG A 1 77 ? -11.618 -18.504 2.865 1.00 53.69 77 ARG A O 1
ATOM 617 N N . ASP A 1 78 ? -9.810 -18.705 4.223 1.00 45.38 78 ASP A N 1
ATOM 618 C CA . ASP A 1 78 ? -9.976 -20.126 4.546 1.00 45.38 78 ASP A CA 1
ATOM 619 C C . ASP A 1 78 ? -11.199 -20.318 5.461 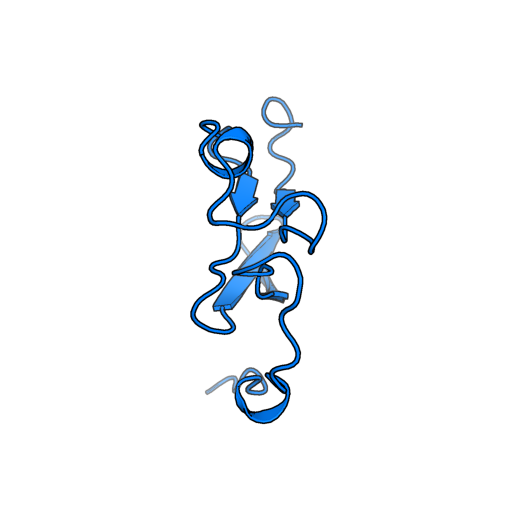1.00 45.38 78 ASP A C 1
ATOM 621 O O . ASP A 1 78 ? -11.445 -19.429 6.318 1.00 45.38 78 ASP A O 1
#

Foldseek 3Di:
DVVVLAAAEDAAELVGACPDPNVPDDDPPSYDYAEQPAWDWDFDADPNDRPDIDIDHHHHHNDDDDDRVVRDDDDDDD

Secondary structure (DSSP, 8-state):
-GGGT--EEE---TTS-TTSGGGGSPPPTTEEEPPSSS-EEEEEEETTEEEEEEEE---SSTT-----GGG-------

pLDDT: mean 82.52, std 10.48, range [45.38, 94.44]

Radius of gyration: 13.99 Å; chains: 1; bounding box: 29×32×35 Å

InterPro domains:
  IPR029052 Metallo-dependent phosphatase-like [G3DSA:3.60.21.10] (1-78)
  IPR029052 Metallo-dependent phosphatase-like [SSF56300] (2-73)

Organism: NCBI:txid408170